Protein AF-A0A645H6E9-F1 (afdb_monomer_lite)

Foldseek 3Di:
DDPVVPDDDDPQADDDPNDGHCLPPDLQSVVVCCPVVVQKDFPDKFFCVGCVVVQLVDDFQWKKFKDAPNGGPDMWGFHDADPVSQTFTDDDPPPRDRHHNCVPVPDNRIMMTGMGGHD

Secondary structure (DSSP, 8-state):
--SSSSS--BTTB-EETTEE-HHHH-HHHHHHHHHHTTSEEEEEEESHHHHHHHHTT--BTBEEEEEETTEEEEEEEEEEE-TTS-EEEE-SSTT-SSEETTTT---TT-EEEEEEE--

Structure (mmCIF, N/CA/C/O backbone):
data_AF-A0A645H6E9-F1
#
_entry.id   AF-A0A645H6E9-F1
#
loop_
_atom_site.group_PDB
_atom_site.id
_atom_site.type_symbol
_atom_site.label_atom_id
_atom_site.label_alt_id
_atom_site.label_comp_id
_atom_site.label_asym_id
_atom_site.label_entity_id
_atom_site.label_seq_id
_atom_site.pdbx_PDB_ins_code
_atom_site.Cartn_x
_atom_site.Cartn_y
_atom_site.Cartn_z
_atom_site.occupancy
_atom_site.B_iso_or_equiv
_atom_site.auth_seq_id
_atom_site.auth_comp_id
_atom_site.auth_asym_id
_atom_site.auth_atom_id
_atom_site.pdbx_PDB_model_num
ATOM 1 N N . MET A 1 1 ? 14.214 -17.021 -9.168 1.00 41.72 1 MET A N 1
ATOM 2 C CA . MET A 1 1 ? 14.520 -16.703 -7.758 1.00 41.72 1 MET A CA 1
ATOM 3 C C . MET A 1 1 ? 13.427 -15.766 -7.251 1.00 41.72 1 MET A C 1
ATOM 5 O O . MET A 1 1 ? 13.227 -14.715 -7.849 1.00 41.72 1 MET A O 1
ATOM 9 N N . PHE A 1 2 ? 12.628 -16.208 -6.278 1.00 48.56 2 PHE A N 1
ATOM 10 C CA . PHE A 1 2 ? 11.535 -15.428 -5.688 1.00 48.56 2 PHE A CA 1
ATOM 11 C C . PHE A 1 2 ? 12.079 -14.737 -4.439 1.00 48.56 2 PHE A C 1
ATOM 13 O O . PHE A 1 2 ? 12.619 -15.426 -3.584 1.00 48.56 2 PHE A O 1
ATOM 20 N N . GLU A 1 3 ? 11.927 -13.422 -4.301 1.00 53.28 3 GLU A N 1
ATOM 21 C CA . GLU A 1 3 ? 12.334 -12.729 -3.063 1.00 53.28 3 GLU A CA 1
ATOM 22 C C . GLU A 1 3 ? 11.219 -12.697 -2.004 1.00 53.28 3 GLU A C 1
ATOM 24 O O . GLU A 1 3 ? 11.460 -12.306 -0.871 1.00 53.28 3 GLU A O 1
ATOM 29 N N . SER A 1 4 ? 10.016 -13.194 -2.327 1.00 55.19 4 SER A N 1
ATOM 30 C CA . SER A 1 4 ? 8.905 -13.349 -1.371 1.00 55.19 4 SER A CA 1
ATOM 31 C C . SER A 1 4 ? 8.182 -14.701 -1.445 1.00 55.19 4 SER A C 1
ATOM 33 O O . SER A 1 4 ? 7.119 -14.869 -0.854 1.00 55.19 4 SER A O 1
ATOM 35 N N . GLY A 1 5 ? 8.690 -15.662 -2.225 1.00 58.41 5 GLY A N 1
ATOM 36 C CA . GLY A 1 5 ? 8.040 -16.960 -2.470 1.00 58.41 5 GLY A CA 1
ATOM 37 C C . GLY A 1 5 ? 6.726 -16.912 -3.271 1.00 58.41 5 GLY A C 1
ATOM 38 O O . GLY A 1 5 ? 6.341 -17.930 -3.835 1.00 58.41 5 GLY A O 1
ATOM 39 N N . ARG A 1 6 ? 6.062 -15.750 -3.377 1.00 74.81 6 ARG A N 1
ATOM 40 C CA . ARG A 1 6 ? 4.735 -15.617 -4.007 1.00 74.81 6 ARG A CA 1
ATOM 41 C C . ARG A 1 6 ? 4.731 -14.850 -5.329 1.00 74.81 6 ARG A C 1
ATOM 43 O O . ARG A 1 6 ? 4.009 -15.219 -6.245 1.00 74.81 6 ARG A O 1
ATOM 50 N N . PHE A 1 7 ? 5.605 -13.854 -5.495 1.00 82.06 7 PHE A N 1
ATOM 51 C CA . PHE A 1 7 ? 5.732 -13.133 -6.766 1.00 82.06 7 PHE A CA 1
ATOM 52 C C . PHE A 1 7 ? 7.027 -13.454 -7.505 1.00 82.06 7 PHE A C 1
ATOM 54 O O . PHE A 1 7 ? 8.129 -13.274 -6.982 1.00 82.06 7 PHE A O 1
ATOM 61 N N . LYS A 1 8 ? 6.899 -13.877 -8.769 1.00 85.69 8 LYS A N 1
ATOM 62 C CA . LYS A 1 8 ? 8.041 -13.972 -9.687 1.00 85.69 8 LYS A CA 1
ATOM 63 C C . LYS A 1 8 ? 8.550 -12.566 -10.011 1.00 85.69 8 LYS A C 1
ATOM 65 O O . LYS A 1 8 ? 7.755 -11.684 -10.354 1.00 85.69 8 LYS A O 1
ATOM 70 N N . LYS A 1 9 ? 9.868 -12.371 -9.932 1.00 89.62 9 LYS A N 1
ATOM 71 C CA . LYS A 1 9 ? 10.539 -11.208 -10.528 1.00 89.62 9 LYS A CA 1
ATOM 72 C C . LYS A 1 9 ? 10.246 -11.146 -12.029 1.00 89.62 9 LYS A C 1
ATOM 74 O O . LYS A 1 9 ? 10.037 -12.181 -12.661 1.00 89.62 9 LYS A O 1
ATOM 79 N N . ASN A 1 10 ? 10.218 -9.938 -12.570 1.00 92.06 10 ASN A N 1
ATOM 80 C CA . ASN A 1 10 ? 10.140 -9.663 -14.004 1.00 92.06 10 ASN A CA 1
ATOM 81 C C . ASN A 1 10 ? 10.840 -8.334 -14.297 1.00 92.06 10 ASN A C 1
ATOM 83 O O . ASN A 1 10 ? 11.198 -7.631 -13.362 1.00 92.06 10 ASN A O 1
ATOM 87 N N . ASP A 1 11 ? 10.974 -7.949 -15.561 1.00 93.50 11 ASP A N 1
ATOM 88 C CA . ASP A 1 11 ? 11.751 -6.760 -15.952 1.00 93.50 11 ASP A CA 1
ATOM 89 C C . ASP A 1 11 ? 11.267 -5.444 -15.315 1.00 93.50 11 ASP A C 1
ATOM 91 O O . ASP A 1 11 ? 12.016 -4.475 -15.238 1.00 93.50 11 ASP A O 1
ATOM 95 N N . THR A 1 12 ? 10.019 -5.389 -14.830 1.00 94.38 12 THR A N 1
ATOM 96 C CA . THR A 1 12 ? 9.466 -4.209 -14.142 1.00 94.38 12 THR A CA 1
ATOM 97 C C . THR A 1 12 ? 9.674 -4.241 -12.628 1.00 94.38 12 THR A C 1
ATOM 99 O O . THR A 1 12 ? 9.864 -3.187 -12.030 1.00 94.38 12 THR A O 1
ATOM 102 N N . TRP A 1 13 ? 9.625 -5.425 -12.010 1.00 92.56 13 TRP A N 1
ATOM 103 C CA . TRP A 1 13 ? 9.847 -5.666 -10.582 1.00 92.56 13 TRP A CA 1
ATOM 104 C C . TRP A 1 13 ? 11.048 -6.586 -10.419 1.00 92.56 13 TRP A C 1
ATOM 106 O O . TRP A 1 13 ? 10.932 -7.817 -10.344 1.00 92.56 13 TRP A O 1
ATOM 116 N N . ASN A 1 14 ? 12.213 -5.952 -10.408 1.00 92.88 14 ASN A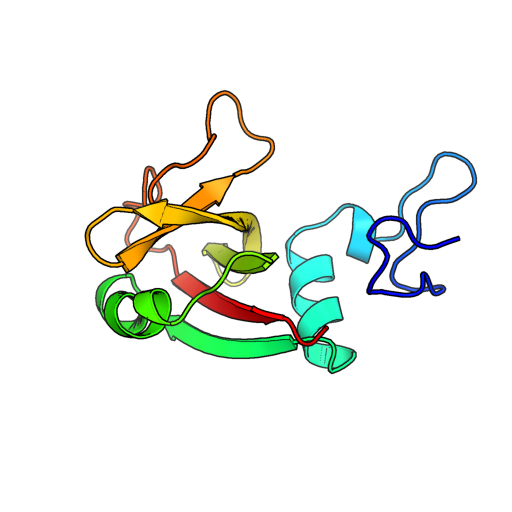 N 1
ATOM 117 C CA . ASN A 1 14 ? 13.488 -6.628 -10.289 1.00 92.88 14 ASN A CA 1
ATOM 118 C C . ASN A 1 14 ? 14.492 -5.805 -9.482 1.00 92.88 14 ASN A C 1
ATOM 120 O O . ASN A 1 14 ? 14.480 -4.568 -9.516 1.00 92.88 14 ASN A O 1
ATOM 124 N N . TYR A 1 15 ? 15.391 -6.541 -8.844 1.00 91.69 15 TYR A N 1
ATOM 125 C CA . TYR A 1 15 ? 16.675 -6.079 -8.351 1.00 91.69 15 TYR A CA 1
ATOM 126 C C . TYR A 1 15 ? 17.737 -7.028 -8.909 1.00 91.69 15 TYR A C 1
ATOM 128 O O . TYR A 1 15 ? 17.676 -8.238 -8.650 1.00 91.69 15 TYR A O 1
ATOM 136 N N . SER A 1 16 ? 18.660 -6.484 -9.699 1.00 92.31 16 SER A N 1
ATOM 137 C CA . SER A 1 16 ? 19.808 -7.185 -10.282 1.00 92.31 16 SER A CA 1
ATOM 138 C C . SER A 1 16 ? 20.979 -6.218 -10.424 1.00 92.31 16 SER A C 1
ATOM 140 O O . SER A 1 16 ? 20.775 -5.009 -10.464 1.00 92.31 16 SER A O 1
ATOM 142 N N . ASP A 1 17 ? 22.206 -6.738 -10.463 1.00 91.50 17 ASP A N 1
ATOM 143 C CA . ASP A 1 17 ? 23.409 -5.940 -10.755 1.00 91.50 17 ASP A CA 1
ATOM 144 C C . ASP A 1 17 ? 23.567 -4.702 -9.853 1.00 91.50 17 ASP A C 1
ATOM 146 O O . ASP A 1 17 ? 23.969 -3.627 -10.290 1.00 91.50 17 ASP A O 1
ATOM 150 N N . ASN A 1 18 ? 23.218 -4.854 -8.570 1.00 91.12 18 ASN A N 1
ATOM 151 C CA . ASN A 1 18 ? 23.197 -3.783 -7.566 1.00 91.12 18 ASN A CA 1
ATOM 152 C C . ASN A 1 18 ? 22.273 -2.594 -7.896 1.00 91.12 18 ASN A C 1
ATOM 154 O O . ASN A 1 18 ? 22.445 -1.501 -7.355 1.00 91.12 18 ASN A O 1
ATOM 158 N N . ALA A 1 19 ? 21.267 -2.802 -8.746 1.00 93.69 19 ALA A N 1
ATOM 159 C CA . ALA A 1 19 ? 20.291 -1.798 -9.134 1.00 93.69 19 ALA A CA 1
ATOM 160 C C . ALA A 1 19 ? 18.855 -2.335 -9.033 1.00 93.69 19 ALA A C 1
ATOM 162 O O . ALA A 1 19 ? 18.505 -3.409 -9.525 1.00 93.69 19 ALA A O 1
ATOM 163 N N . GLY A 1 20 ? 17.988 -1.545 -8.402 1.00 94.12 20 GLY A N 1
ATOM 164 C CA . GLY A 1 20 ? 16.551 -1.787 -8.397 1.00 94.12 20 GLY A CA 1
ATOM 165 C C . GLY A 1 20 ? 15.870 -1.062 -9.552 1.00 94.12 20 GLY A C 1
ATOM 166 O O . GLY A 1 20 ? 16.113 0.119 -9.797 1.00 94.12 20 GLY A O 1
ATOM 167 N N . THR A 1 21 ? 14.964 -1.754 -10.235 1.00 96.38 21 THR A N 1
ATOM 168 C CA . THR A 1 21 ? 14.032 -1.138 -11.195 1.00 96.38 21 THR A CA 1
ATOM 169 C C . THR A 1 21 ? 13.199 -0.031 -10.540 1.00 96.38 21 THR A C 1
ATOM 171 O O . THR A 1 21 ? 13.038 0.024 -9.321 1.00 96.38 21 THR A O 1
ATOM 174 N N . LYS A 1 22 ? 12.590 0.856 -11.336 1.00 96.56 22 LYS A N 1
ATOM 175 C CA . LYS A 1 22 ? 11.789 1.966 -10.790 1.00 96.56 22 LYS A CA 1
ATOM 176 C C . LYS A 1 22 ? 10.666 1.482 -9.864 1.00 96.56 22 LYS A C 1
ATOM 178 O O . LYS A 1 22 ? 10.453 2.092 -8.821 1.00 96.56 22 LYS A O 1
ATOM 183 N N . ALA A 1 23 ? 9.970 0.397 -10.216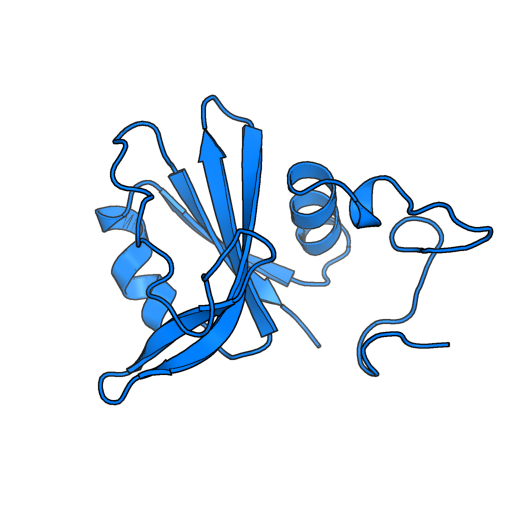 1.00 95.62 23 ALA A N 1
ATOM 184 C CA . ALA A 1 23 ? 8.925 -0.160 -9.357 1.00 95.62 23 ALA A CA 1
ATOM 185 C C . ALA A 1 23 ? 9.481 -0.776 -8.064 1.00 95.62 23 ALA A C 1
ATOM 187 O O . ALA A 1 23 ? 8.744 -0.850 -7.090 1.00 95.62 23 ALA A O 1
ATOM 188 N N . TRP A 1 24 ? 10.759 -1.172 -8.044 1.00 93.25 24 TRP A N 1
ATOM 189 C CA . TRP A 1 24 ? 11.446 -1.709 -6.869 1.00 93.25 24 TRP A CA 1
ATOM 190 C C . TRP A 1 24 ? 11.742 -0.640 -5.813 1.00 93.25 24 TRP A C 1
ATOM 192 O O . TRP A 1 24 ? 11.542 -0.864 -4.625 1.00 93.25 24 TRP A O 1
ATOM 202 N N . VAL A 1 25 ? 12.219 0.534 -6.240 1.00 93.75 25 VAL A N 1
ATOM 203 C CA . VAL A 1 25 ? 12.791 1.546 -5.326 1.00 93.75 25 VAL A CA 1
ATOM 204 C C . VAL A 1 25 ? 11.903 2.768 -5.086 1.00 93.75 25 VAL A C 1
ATOM 206 O O . VAL A 1 25 ? 12.231 3.612 -4.256 1.00 93.75 25 VAL A O 1
ATOM 209 N N . ASN A 1 26 ? 10.790 2.921 -5.812 1.00 96.06 26 ASN A N 1
ATOM 210 C CA . ASN A 1 26 ? 9.950 4.119 -5.742 1.00 96.06 26 ASN A CA 1
ATOM 211 C C . ASN A 1 26 ? 8.495 3.796 -5.373 1.00 96.06 26 ASN A C 1
ATOM 213 O O . ASN A 1 26 ? 7.826 3.046 -6.075 1.00 96.06 26 ASN A O 1
ATOM 217 N N . ALA A 1 27 ? 7.972 4.452 -4.332 1.00 96.38 27 ALA A N 1
ATOM 218 C CA . ALA A 1 27 ? 6.632 4.206 -3.786 1.00 96.38 27 ALA A CA 1
ATOM 219 C C . ALA A 1 27 ? 5.488 4.368 -4.811 1.00 96.38 27 ALA A C 1
ATOM 221 O O . ALA A 1 27 ? 4.596 3.525 -4.898 1.00 96.38 27 ALA A O 1
ATOM 222 N N . GLN A 1 28 ? 5.523 5.425 -5.629 1.00 98.00 28 GLN A N 1
ATOM 223 C CA . GLN A 1 28 ? 4.527 5.651 -6.682 1.00 98.00 28 GLN A CA 1
ATOM 224 C C . GLN A 1 28 ? 4.594 4.578 -7.763 1.00 98.00 28 GLN A C 1
ATOM 226 O O . GLN A 1 28 ? 3.559 4.057 -8.182 1.00 98.00 28 GLN A O 1
ATOM 231 N N . ALA A 1 29 ? 5.801 4.264 -8.232 1.00 97.88 29 ALA A N 1
ATOM 232 C CA . ALA A 1 29 ? 5.988 3.252 -9.259 1.00 97.88 29 ALA A CA 1
ATOM 233 C C . ALA A 1 29 ? 5.608 1.858 -8.749 1.00 97.88 29 ALA A C 1
ATOM 235 O O . ALA A 1 29 ? 4.969 1.116 -9.486 1.00 97.88 29 ALA A O 1
ATOM 236 N N . PHE A 1 30 ? 5.912 1.542 -7.489 1.00 96.81 30 PHE A N 1
ATOM 237 C CA . PHE A 1 30 ? 5.487 0.313 -6.827 1.00 96.81 30 PHE A CA 1
ATOM 238 C C . PHE A 1 30 ? 3.960 0.184 -6.796 1.00 96.81 30 PHE A C 1
ATOM 240 O O . PHE A 1 30 ? 3.413 -0.788 -7.315 1.00 96.81 30 PHE A O 1
ATOM 247 N N . LYS A 1 31 ? 3.254 1.198 -6.273 1.00 97.75 31 LYS A N 1
ATOM 248 C CA . LYS A 1 31 ? 1.783 1.216 -6.243 1.00 97.75 31 LYS A CA 1
ATOM 249 C C . LYS A 1 31 ? 1.191 1.028 -7.639 1.00 97.75 31 LYS A C 1
ATOM 251 O O . LYS A 1 31 ? 0.258 0.249 -7.816 1.00 97.75 31 LYS A O 1
ATOM 256 N N . ASN A 1 32 ? 1.723 1.739 -8.633 1.00 98.00 32 ASN A N 1
ATOM 257 C CA . ASN A 1 32 ? 1.250 1.630 -10.013 1.00 98.00 32 ASN A CA 1
ATOM 258 C C . ASN A 1 32 ? 1.510 0.234 -10.585 1.00 98.00 32 ASN A C 1
ATOM 260 O O . ASN A 1 32 ? 0.628 -0.331 -11.220 1.00 98.00 32 ASN A O 1
ATOM 264 N N . TYR A 1 33 ? 2.689 -0.332 -10.329 1.00 97.19 33 TYR A N 1
ATOM 265 C CA . TYR A 1 33 ? 3.036 -1.680 -10.753 1.00 97.19 33 TYR A CA 1
ATOM 266 C C . TYR A 1 33 ? 2.076 -2.721 -10.180 1.00 97.19 33 TYR A C 1
ATOM 268 O O . TYR A 1 33 ? 1.551 -3.527 -10.942 1.00 97.19 33 TYR A O 1
ATOM 276 N N . ILE A 1 34 ? 1.803 -2.685 -8.872 1.00 96.62 34 ILE A N 1
ATOM 277 C CA . ILE A 1 34 ? 0.884 -3.635 -8.232 1.00 96.62 34 ILE A CA 1
ATOM 278 C C . ILE A 1 34 ? -0.492 -3.608 -8.907 1.00 96.62 34 ILE A C 1
ATOM 280 O O . ILE A 1 34 ? -0.997 -4.662 -9.286 1.00 96.62 34 ILE A O 1
ATOM 284 N N . LEU A 1 35 ? -1.063 -2.418 -9.116 1.00 97.69 35 LEU A N 1
ATOM 285 C CA . LEU A 1 35 ? -2.395 -2.291 -9.711 1.00 97.69 35 LEU A CA 1
ATOM 286 C C . LEU A 1 35 ? -2.417 -2.671 -11.195 1.00 97.69 35 LEU A C 1
ATOM 288 O O . LEU A 1 35 ? -3.264 -3.446 -11.625 1.00 97.69 35 LEU A O 1
ATOM 292 N N . TYR A 1 36 ? -1.483 -2.148 -11.991 1.00 97.12 36 TYR A N 1
ATOM 293 C CA . TYR A 1 36 ? -1.507 -2.341 -13.444 1.00 97.12 36 TYR A CA 1
ATOM 294 C C . TYR A 1 36 ? -1.030 -3.724 -13.886 1.00 97.12 36 TYR A C 1
ATOM 296 O O . TYR A 1 36 ? -1.376 -4.159 -14.979 1.00 97.12 36 TYR A O 1
ATOM 304 N N . SER A 1 37 ? -0.276 -4.439 -13.049 1.00 94.94 37 SER A N 1
ATOM 305 C CA . SER A 1 37 ? 0.087 -5.837 -13.316 1.00 94.94 37 SER A CA 1
ATOM 306 C C . SER A 1 37 ? -0.991 -6.844 -12.897 1.00 94.94 37 SER A C 1
ATOM 308 O O . SER A 1 37 ? -0.797 -8.041 -13.099 1.00 94.94 37 SER A O 1
ATOM 310 N N . GLY A 1 38 ? -2.096 -6.397 -12.284 1.00 94.62 38 GLY A N 1
ATOM 311 C CA . GLY A 1 38 ? -3.135 -7.276 -11.732 1.00 94.62 38 GLY A CA 1
ATOM 312 C C . GLY A 1 38 ? -2.734 -7.996 -10.436 1.00 94.62 38 GLY A C 1
ATOM 313 O O . GLY A 1 38 ? -3.493 -8.822 -9.929 1.00 94.62 38 GLY A O 1
ATOM 314 N N . ARG A 1 39 ? -1.562 -7.671 -9.872 1.00 95.00 39 ARG A N 1
ATOM 315 C CA . ARG A 1 39 ? -1.045 -8.228 -8.608 1.00 95.00 39 ARG A CA 1
ATOM 316 C C . ARG A 1 39 ? -1.717 -7.649 -7.366 1.00 95.00 39 ARG A C 1
ATOM 318 O O . ARG A 1 39 ? -1.397 -8.058 -6.255 1.00 95.00 39 ARG A O 1
ATOM 325 N N . GLY A 1 40 ? -2.622 -6.697 -7.531 1.00 96.12 40 GLY A N 1
ATOM 326 C CA . GLY A 1 40 ? -3.444 -6.181 -6.453 1.00 96.12 40 GLY A CA 1
ATOM 327 C C . GLY A 1 40 ? -4.555 -5.276 -6.957 1.00 96.12 40 GLY A C 1
ATOM 328 O O . GLY A 1 40 ? -4.586 -4.892 -8.126 1.00 96.12 40 GLY A O 1
ATOM 329 N N . SER A 1 41 ? -5.444 -4.916 -6.040 1.00 97.81 41 SER A N 1
ATOM 330 C CA . SER A 1 41 ? -6.611 -4.074 -6.287 1.00 97.81 41 SER A CA 1
ATOM 331 C C . SER A 1 41 ? -6.642 -2.890 -5.334 1.00 97.81 41 SER A C 1
ATOM 333 O O . SER A 1 41 ? -6.323 -3.014 -4.151 1.00 97.81 41 SER A O 1
ATOM 335 N N . LEU A 1 42 ? -7.079 -1.737 -5.841 1.00 98.12 42 LEU A N 1
ATOM 336 C CA . LEU A 1 42 ? -7.419 -0.589 -5.008 1.00 98.12 42 LEU A CA 1
ATOM 337 C C . LEU A 1 42 ? -8.812 -0.823 -4.416 1.00 98.12 42 LEU A C 1
ATOM 339 O O . LEU A 1 42 ? -9.793 -0.841 -5.153 1.00 98.12 42 LEU A O 1
ATOM 343 N N . ILE A 1 43 ? -8.893 -0.987 -3.099 1.00 97.94 43 ILE A N 1
ATOM 344 C CA . ILE A 1 43 ? -10.154 -1.207 -2.380 1.00 97.94 43 ILE A CA 1
ATOM 345 C C . ILE A 1 43 ? -10.875 0.118 -2.142 1.00 97.94 43 ILE A C 1
ATOM 347 O O . ILE A 1 43 ? -12.080 0.231 -2.350 1.00 97.94 43 ILE A O 1
ATOM 351 N N . SER A 1 44 ? -10.134 1.133 -1.704 1.00 97.81 44 SER A N 1
ATOM 352 C CA . SER A 1 44 ? -10.663 2.473 -1.470 1.00 97.81 44 SER A CA 1
ATOM 353 C C . SER A 1 44 ? -9.546 3.513 -1.525 1.00 97.81 44 SER A C 1
ATOM 355 O O . SER A 1 44 ? -8.360 3.206 -1.358 1.00 97.81 44 SER A O 1
ATOM 357 N N . LYS A 1 45 ? -9.936 4.763 -1.778 1.00 97.75 45 LYS A N 1
ATOM 358 C CA . LYS A 1 45 ? -9.050 5.923 -1.752 1.00 97.75 45 LYS A CA 1
ATOM 359 C C . LYS A 1 45 ? -9.784 7.109 -1.144 1.00 97.75 45 LYS A C 1
ATOM 361 O O . LYS A 1 45 ? -10.906 7.393 -1.552 1.00 97.75 45 LYS A O 1
ATOM 366 N N . GLY A 1 46 ? -9.125 7.851 -0.262 1.00 97.50 46 GLY A N 1
ATOM 367 C CA . GLY A 1 46 ? -9.689 9.087 0.273 1.00 97.50 46 GLY A CA 1
ATOM 368 C C . GLY A 1 46 ? -8.958 9.601 1.502 1.00 97.50 46 GLY A C 1
ATOM 369 O O . GLY A 1 46 ? -7.815 9.234 1.766 1.00 97.50 46 GLY A O 1
ATOM 370 N N . SER A 1 47 ? -9.613 10.489 2.238 1.00 96.81 47 SER A N 1
ATOM 371 C CA . SER A 1 47 ? -9.207 10.872 3.588 1.00 96.81 47 SER A CA 1
ATOM 372 C C . SER A 1 47 ? -9.337 9.689 4.559 1.00 96.81 47 SER A C 1
ATOM 374 O O . SER A 1 47 ? -9.906 8.650 4.222 1.00 96.81 47 SER A O 1
ATOM 376 N N . TYR A 1 48 ? -8.847 9.848 5.792 1.00 95.62 48 TYR A N 1
ATOM 377 C CA . TYR A 1 48 ? -8.993 8.829 6.837 1.00 95.62 48 TYR A CA 1
ATOM 378 C C . TYR A 1 48 ? -10.451 8.366 7.001 1.00 95.62 48 TYR A C 1
ATOM 380 O O . TYR A 1 48 ? -10.724 7.168 7.021 1.00 95.62 48 TYR A O 1
ATOM 388 N N . GLN A 1 49 ? -11.397 9.309 7.052 1.00 95.19 49 GLN A N 1
ATOM 389 C CA . GLN A 1 49 ? -12.819 9.019 7.264 1.00 95.19 49 GLN A CA 1
ATOM 390 C C . GLN A 1 49 ? -13.441 8.218 6.114 1.00 95.19 49 GLN A C 1
ATOM 392 O O . GLN A 1 49 ? -14.343 7.416 6.349 1.00 95.19 49 GLN A O 1
ATOM 397 N N . ASP A 1 50 ? -12.923 8.390 4.897 1.00 96.81 50 ASP A N 1
ATOM 398 C CA . ASP A 1 50 ? -13.403 7.670 3.717 1.00 96.81 50 ASP A CA 1
ATOM 399 C C . ASP A 1 50 ? -12.949 6.207 3.737 1.00 96.81 50 ASP A C 1
ATOM 401 O O . ASP A 1 50 ? -13.671 5.314 3.293 1.00 96.81 50 ASP A O 1
ATOM 405 N N . VAL A 1 51 ? -11.742 5.949 4.256 1.00 97.38 51 VAL A N 1
ATOM 406 C CA . VAL A 1 51 ? -11.088 4.646 4.096 1.00 97.38 51 VAL A CA 1
ATOM 407 C C . VAL A 1 51 ? -11.057 3.793 5.360 1.00 97.38 51 VAL A C 1
ATOM 409 O O . VAL A 1 51 ? -10.924 2.575 5.235 1.00 97.38 51 VAL A O 1
ATOM 412 N N . TYR A 1 52 ? -11.185 4.366 6.564 1.00 95.69 52 TYR A N 1
ATOM 413 C CA . TYR A 1 52 ? -10.868 3.641 7.804 1.00 95.69 52 TYR A CA 1
ATOM 414 C C . TYR A 1 52 ? -11.669 2.346 7.959 1.00 95.69 52 TYR A C 1
ATOM 416 O O . TYR A 1 52 ? -11.101 1.329 8.334 1.00 95.69 52 TYR A O 1
ATOM 424 N N . LYS A 1 53 ? -12.959 2.340 7.589 1.00 96.81 53 LYS A N 1
ATOM 425 C CA . LYS A 1 53 ? -13.797 1.128 7.630 1.00 96.81 53 LYS A CA 1
ATOM 426 C C . LYS A 1 53 ? -13.276 0.044 6.693 1.00 96.81 53 LYS A C 1
ATOM 428 O O . LYS A 1 53 ? -13.230 -1.119 7.067 1.00 96.81 53 LYS A O 1
ATOM 433 N N . SER A 1 54 ? -12.870 0.424 5.482 1.00 96.69 54 SER A N 1
ATOM 434 C CA . SER A 1 54 ? -12.323 -0.523 4.507 1.00 96.69 54 SER A CA 1
ATOM 435 C C . SER A 1 54 ? -10.940 -1.041 4.904 1.00 96.69 54 SER A C 1
ATOM 437 O O . SER A 1 54 ? -10.607 -2.173 4.565 1.00 96.69 54 SER A O 1
ATOM 439 N N . ALA A 1 55 ? -10.166 -0.256 5.663 1.00 96.06 55 ALA A N 1
ATOM 440 C CA . ALA A 1 55 ? -8.853 -0.660 6.150 1.00 96.06 55 ALA A CA 1
ATOM 441 C C . ALA A 1 55 ? -8.931 -1.880 7.085 1.00 96.06 55 ALA A C 1
ATOM 443 O O . ALA A 1 55 ? -8.035 -2.710 7.042 1.00 96.06 55 ALA A O 1
ATOM 444 N N . TYR A 1 56 ? -10.022 -2.072 7.840 1.00 96.62 56 TYR A N 1
ATOM 445 C CA . TYR A 1 56 ? -10.227 -3.280 8.664 1.00 96.62 56 TYR A CA 1
ATOM 446 C C . TYR A 1 56 ? -10.251 -4.592 7.860 1.00 96.62 56 TYR A C 1
ATOM 448 O O . TYR A 1 56 ? -10.101 -5.663 8.438 1.00 96.62 56 TYR A O 1
ATOM 456 N N . ASN A 1 57 ? -10.426 -4.533 6.535 1.00 94.94 57 ASN A N 1
ATOM 457 C CA . ASN A 1 57 ? -10.365 -5.717 5.676 1.00 94.94 57 ASN A CA 1
ATOM 458 C C . ASN A 1 57 ? -8.940 -6.066 5.221 1.00 94.94 57 ASN A C 1
ATOM 460 O O . ASN A 1 57 ? -8.757 -7.101 4.573 1.00 94.94 57 ASN A O 1
ATOM 464 N N . LEU A 1 58 ? -7.954 -5.208 5.509 1.00 96.56 58 LEU A N 1
ATOM 465 C CA . LEU A 1 58 ? -6.561 -5.451 5.157 1.00 96.56 58 LEU A CA 1
ATOM 466 C C . LEU A 1 58 ? -6.013 -6.650 5.927 1.00 96.56 58 LEU A C 1
ATOM 468 O O . LEU A 1 58 ? -6.279 -6.835 7.114 1.00 96.56 58 LEU A O 1
ATOM 472 N N . LYS A 1 59 ? -5.197 -7.443 5.242 1.00 95.50 59 LYS A N 1
ATOM 473 C CA . LYS A 1 59 ? -4.531 -8.627 5.785 1.00 95.50 59 LYS A CA 1
ATOM 474 C C . LYS A 1 59 ? -3.017 -8.459 5.698 1.00 95.50 59 LYS A C 1
ATOM 476 O O . LYS A 1 59 ? -2.539 -7.674 4.880 1.00 95.50 59 LYS A O 1
ATOM 481 N N . PRO A 1 60 ? -2.236 -9.211 6.492 1.00 95.44 60 PRO A N 1
ATOM 482 C CA . PRO A 1 60 ? -0.790 -9.236 6.329 1.00 95.44 60 PRO A CA 1
ATOM 483 C C . PRO A 1 60 ? -0.381 -9.500 4.872 1.00 95.44 60 PRO A C 1
ATOM 485 O O . PRO A 1 60 ? -0.829 -10.475 4.266 1.00 95.44 60 PRO A O 1
ATOM 488 N N . GLY A 1 61 ? 0.454 -8.616 4.324 1.00 93.94 61 GLY A N 1
ATOM 489 C CA . GLY A 1 61 ? 0.851 -8.598 2.912 1.00 93.94 61 GLY A CA 1
ATOM 490 C C . GLY A 1 61 ? 0.168 -7.517 2.063 1.00 93.94 61 GLY A C 1
ATOM 491 O O . GLY A 1 61 ? 0.764 -7.029 1.101 1.00 93.94 61 GLY A O 1
ATOM 492 N N . ASP A 1 62 ? -1.026 -7.071 2.454 1.00 96.81 62 ASP A N 1
ATOM 493 C CA . ASP A 1 62 ? -1.641 -5.873 1.885 1.00 96.81 62 ASP A CA 1
ATOM 494 C C . ASP A 1 62 ? -0.860 -4.617 2.306 1.00 96.81 62 ASP A C 1
ATOM 496 O O . ASP A 1 62 ? -0.018 -4.655 3.209 1.00 96.81 62 ASP A O 1
ATOM 500 N N . PHE A 1 63 ? -1.115 -3.472 1.673 1.00 97.19 63 PHE A N 1
ATOM 501 C CA . PHE A 1 63 ? -0.411 -2.240 2.033 1.00 97.19 63 PHE A CA 1
ATOM 502 C C . PHE A 1 63 ? -1.271 -0.988 1.901 1.00 97.19 63 PHE A C 1
ATOM 504 O O . PHE A 1 63 ? -2.271 -0.940 1.182 1.00 97.19 63 PHE A O 1
ATOM 511 N N . VAL A 1 64 ? -0.832 0.056 2.600 1.00 97.88 64 VAL A N 1
ATOM 512 C CA . VAL A 1 64 ? -1.387 1.405 2.503 1.00 97.88 64 VAL A CA 1
ATOM 513 C C . VAL A 1 64 ? -0.394 2.279 1.749 1.00 97.88 64 VAL A C 1
ATOM 515 O O . VAL A 1 64 ? 0.796 2.292 2.071 1.00 97.88 64 VAL A O 1
ATOM 518 N N . ALA A 1 65 ? -0.871 3.010 0.740 1.00 97.88 65 ALA A N 1
ATOM 519 C CA . ALA A 1 65 ? -0.085 4.043 0.069 1.00 97.88 65 ALA A CA 1
ATOM 520 C C . ALA A 1 65 ? -0.559 5.441 0.476 1.00 97.88 65 ALA A C 1
ATOM 522 O O . ALA A 1 65 ? -1.761 5.695 0.577 1.00 97.88 65 ALA A O 1
ATOM 523 N N . TYR A 1 66 ? 0.395 6.346 0.677 1.00 97.12 66 TYR A N 1
ATOM 524 C CA . TYR A 1 66 ? 0.152 7.701 1.163 1.00 97.12 66 TYR A CA 1
ATOM 525 C C . TYR A 1 66 ? 0.399 8.697 0.038 1.00 97.12 66 TYR A C 1
ATOM 527 O O . TYR A 1 66 ? 1.520 8.830 -0.458 1.00 97.12 66 TYR A O 1
ATOM 535 N N . GLU A 1 67 ? -0.657 9.375 -0.391 1.00 97.81 67 GLU A N 1
ATOM 536 C CA . GLU A 1 67 ? -0.626 10.401 -1.424 1.00 97.81 67 GLU A CA 1
ATOM 537 C C . GLU A 1 67 ? -0.562 11.790 -0.793 1.00 97.81 67 GLU A C 1
ATOM 539 O O . GLU A 1 67 ? -1.372 12.109 0.075 1.00 97.81 67 GLU A O 1
ATOM 544 N N . LYS A 1 68 ? 0.345 12.633 -1.290 1.00 96.75 68 LYS A N 1
ATOM 545 C CA . LYS A 1 68 ? 0.369 14.074 -1.026 1.00 96.75 68 LYS A CA 1
ATOM 546 C C . LYS A 1 68 ? 0.543 14.816 -2.347 1.00 96.75 68 LYS A C 1
ATOM 548 O O . LYS A 1 68 ? 1.432 14.476 -3.127 1.00 96.75 68 LYS A O 1
ATOM 553 N N . GLY A 1 69 ? -0.319 15.796 -2.621 1.00 95.31 69 GLY A N 1
ATOM 554 C CA . GLY A 1 69 ? -0.252 16.590 -3.856 1.00 95.31 69 GLY A CA 1
ATOM 555 C C . GLY A 1 69 ? -0.343 15.753 -5.142 1.00 95.31 69 GLY A C 1
ATOM 556 O O . GLY A 1 69 ? 0.386 16.010 -6.094 1.00 95.31 69 GLY A O 1
ATOM 557 N N . GLY A 1 70 ? -1.173 14.703 -5.157 1.00 96.12 70 GLY A N 1
ATOM 558 C CA . GLY A 1 70 ? -1.360 13.838 -6.331 1.00 96.12 70 GLY A CA 1
ATOM 559 C C . GLY A 1 70 ? -0.277 12.774 -6.546 1.00 96.12 70 GLY A C 1
ATOM 560 O O . GLY A 1 70 ? -0.365 12.000 -7.499 1.00 96.12 70 GLY A O 1
ATOM 561 N N . ARG A 1 71 ? 0.731 12.696 -5.668 1.00 97.19 71 ARG A N 1
ATOM 562 C CA . ARG A 1 71 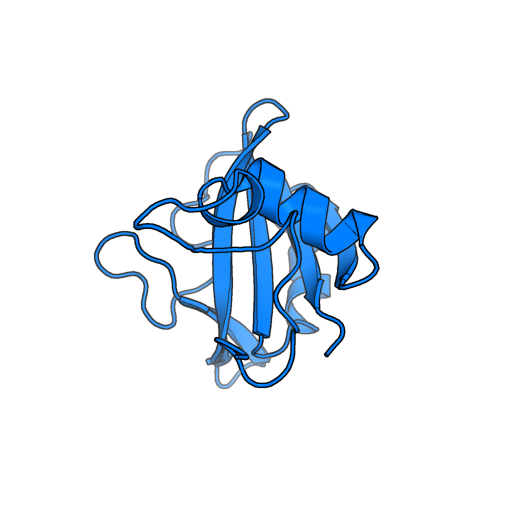? 1.826 11.725 -5.761 1.00 97.19 71 ARG A CA 1
ATOM 563 C C . ARG A 1 71 ? 1.893 10.846 -4.518 1.00 97.19 71 ARG A C 1
ATOM 565 O O . ARG A 1 71 ? 1.854 11.345 -3.398 1.00 97.19 71 ARG A O 1
ATOM 572 N N . ILE A 1 72 ? 2.097 9.545 -4.711 1.00 97.75 72 ILE A N 1
ATOM 573 C CA . ILE A 1 72 ? 2.436 8.619 -3.629 1.00 97.75 72 ILE A CA 1
ATOM 574 C C . ILE A 1 72 ? 3.843 8.937 -3.119 1.00 97.75 72 ILE A C 1
ATOM 576 O O . ILE A 1 72 ? 4.839 8.781 -3.834 1.00 97.75 72 ILE A O 1
ATOM 580 N N . THR A 1 73 ? 3.923 9.400 -1.878 1.00 95.12 73 THR A N 1
ATOM 581 C CA . THR A 1 73 ? 5.177 9.747 -1.202 1.00 95.12 73 THR A CA 1
ATOM 582 C C . THR A 1 73 ? 5.723 8.584 -0.390 1.00 95.12 73 THR A C 1
ATOM 584 O O . THR A 1 73 ? 6.936 8.492 -0.210 1.00 95.12 73 THR A O 1
ATOM 587 N N . HIS A 1 74 ? 4.854 7.677 0.059 1.00 94.94 74 HIS A N 1
ATOM 588 C CA . HIS A 1 74 ? 5.243 6.561 0.907 1.00 94.94 74 HIS A CA 1
ATOM 589 C C . HIS A 1 74 ? 4.295 5.362 0.769 1.00 94.94 74 HIS A C 1
ATOM 591 O O . HIS A 1 74 ? 3.163 5.508 0.304 1.00 94.94 74 HIS A O 1
ATOM 597 N N . VAL A 1 75 ? 4.754 4.187 1.203 1.00 95.75 75 VAL A N 1
ATOM 598 C CA . VAL A 1 75 ? 3.947 2.969 1.360 1.00 95.75 75 VAL A CA 1
ATOM 599 C C . VAL A 1 75 ? 4.344 2.246 2.644 1.00 95.75 75 VAL A C 1
ATOM 601 O O . VAL A 1 75 ? 5.525 2.219 2.992 1.00 95.75 75 VAL A O 1
ATOM 604 N N . SER A 1 76 ? 3.380 1.625 3.319 1.00 95.88 76 SER A N 1
ATOM 605 C CA . SER A 1 76 ? 3.628 0.789 4.497 1.00 95.88 76 SER A CA 1
ATOM 606 C C . SER A 1 76 ? 2.866 -0.525 4.375 1.00 95.88 76 SER A C 1
ATOM 608 O O . SER A 1 76 ? 1.696 -0.536 3.996 1.00 95.88 76 SER A O 1
ATOM 610 N N . THR A 1 77 ? 3.546 -1.634 4.668 1.00 95.81 77 THR A N 1
ATOM 611 C CA . THR A 1 77 ? 2.990 -2.984 4.495 1.00 95.81 77 THR A CA 1
ATOM 612 C C . THR A 1 77 ? 2.317 -3.418 5.780 1.00 95.81 77 THR A C 1
ATOM 614 O O . THR A 1 77 ? 2.891 -3.240 6.852 1.00 95.81 77 THR A O 1
ATOM 617 N N . VAL A 1 78 ? 1.127 -3.999 5.684 1.00 96.94 78 VAL A N 1
ATOM 618 C CA . VAL A 1 78 ? 0.443 -4.606 6.824 1.00 96.94 78 VAL A CA 1
ATOM 619 C C . VAL A 1 78 ? 1.191 -5.871 7.218 1.00 96.94 78 VAL A C 1
ATOM 621 O O . VAL A 1 78 ? 1.409 -6.766 6.402 1.00 96.94 78 VAL A O 1
ATOM 624 N N . THR A 1 79 ? 1.598 -5.937 8.478 1.00 96.25 79 THR A N 1
ATOM 625 C CA . THR A 1 79 ? 2.410 -7.030 9.036 1.00 96.25 79 THR A CA 1
ATOM 626 C C . THR A 1 79 ? 1.775 -7.660 10.269 1.00 96.25 79 THR A C 1
ATOM 628 O O . THR A 1 79 ? 2.190 -8.742 10.674 1.00 96.25 79 THR A O 1
ATOM 631 N N . GLY A 1 80 ? 0.740 -7.039 10.835 1.00 96.81 80 GLY A N 1
ATOM 632 C CA . GLY A 1 80 ? -0.015 -7.584 11.956 1.00 96.81 80 GLY A CA 1
ATOM 633 C C . GLY A 1 80 ? -1.401 -6.967 12.064 1.00 96.81 80 GLY A C 1
ATOM 634 O O . GLY A 1 80 ? -1.713 -5.997 11.379 1.00 96.81 80 GLY A O 1
ATOM 635 N N . ILE A 1 81 ? -2.224 -7.549 12.930 1.00 97.50 81 ILE A N 1
ATOM 636 C CA . ILE A 1 81 ? -3.569 -7.082 13.268 1.00 97.50 81 ILE A CA 1
ATOM 637 C C . ILE A 1 81 ? -3.650 -7.018 14.798 1.00 97.50 81 ILE A C 1
ATOM 639 O O . ILE A 1 81 ? -3.180 -7.941 15.466 1.00 97.50 81 ILE A O 1
ATOM 643 N N . ASP A 1 82 ? -4.199 -5.940 15.356 1.00 95.75 82 ASP A N 1
ATOM 644 C CA . ASP A 1 82 ? -4.378 -5.812 16.806 1.00 95.75 82 ASP A CA 1
ATOM 645 C C . ASP A 1 82 ? -5.568 -6.642 17.335 1.00 95.75 82 ASP A C 1
ATOM 647 O O . ASP A 1 82 ? -6.321 -7.266 16.583 1.00 95.75 82 ASP A O 1
ATOM 651 N N . SER A 1 83 ? -5.776 -6.640 18.655 1.00 95.75 83 SER A N 1
ATOM 652 C CA . SER A 1 83 ? -6.862 -7.397 19.297 1.00 95.75 83 SER A CA 1
ATOM 653 C C . SER A 1 83 ? -8.278 -6.927 18.934 1.00 95.75 83 SER A C 1
ATOM 655 O O . SER A 1 83 ? -9.245 -7.616 19.257 1.00 95.75 83 SER A O 1
ATOM 657 N N . LYS A 1 84 ? -8.423 -5.776 18.267 1.00 94.94 84 LYS A N 1
ATOM 658 C CA . LYS A 1 84 ? -9.693 -5.204 17.798 1.00 94.94 84 LYS A CA 1
ATOM 659 C C . LYS A 1 84 ? -9.874 -5.325 16.282 1.00 94.94 84 LYS A C 1
ATOM 661 O O . LYS A 1 84 ? -10.862 -4.820 15.753 1.00 94.94 84 LYS A O 1
ATOM 666 N N . GLY A 1 85 ? -8.954 -5.990 15.583 1.00 95.00 85 GLY A N 1
ATOM 667 C CA . GLY A 1 85 ? -8.998 -6.131 14.129 1.00 95.00 85 GLY A CA 1
ATOM 668 C C . GLY A 1 85 ? -8.377 -4.958 13.365 1.00 95.00 85 GLY A C 1
ATOM 669 O O . GLY A 1 85 ? -8.522 -4.893 12.147 1.00 95.00 85 GLY A O 1
ATOM 670 N N . TYR A 1 86 ? -7.698 -4.027 14.042 1.00 96.31 86 TYR A N 1
ATOM 671 C CA . TYR A 1 86 ? -7.047 -2.895 13.390 1.00 96.31 86 TYR A CA 1
ATOM 672 C C . TYR A 1 86 ? -5.747 -3.337 12.704 1.00 96.31 86 TYR A C 1
ATOM 674 O O . TYR A 1 86 ? -4.907 -3.972 13.349 1.00 96.31 86 TYR A O 1
ATOM 682 N N . PRO A 1 87 ? -5.528 -2.994 11.423 1.00 96.94 87 PRO A N 1
ATOM 683 C CA . PRO A 1 87 ? -4.296 -3.351 10.739 1.00 96.94 87 PRO A CA 1
ATOM 684 C C . PRO A 1 87 ? -3.110 -2.516 11.229 1.00 96.94 87 PRO A C 1
ATOM 686 O O . PRO A 1 87 ? -3.165 -1.286 11.311 1.00 96.94 87 PRO A O 1
ATOM 689 N N . LEU A 1 88 ? -2.009 -3.208 11.502 1.00 97.19 88 LEU A N 1
ATOM 690 C CA . LEU A 1 88 ? -0.735 -2.643 11.919 1.00 97.19 88 LEU A CA 1
ATOM 691 C C . LEU A 1 88 ? 0.281 -2.788 10.789 1.00 97.19 88 LEU A C 1
ATOM 693 O O . LEU A 1 88 ? 0.392 -3.847 10.162 1.00 97.19 88 LEU A O 1
ATOM 697 N N . VAL A 1 89 ? 1.030 -1.720 10.531 1.00 96.38 89 VAL A N 1
ATOM 698 C CA . VAL A 1 89 ? 1.992 -1.651 9.432 1.00 96.38 89 VAL A CA 1
ATOM 699 C C . VAL A 1 89 ? 3.432 -1.607 9.917 1.00 96.38 89 VAL A C 1
ATOM 701 O O . VAL A 1 89 ? 3.739 -1.096 10.996 1.00 96.38 89 VAL A O 1
ATOM 704 N N . THR A 1 90 ? 4.319 -2.092 9.052 1.00 94.25 90 THR A N 1
ATOM 705 C CA . THR A 1 90 ? 5.767 -1.927 9.162 1.00 94.25 90 THR A CA 1
ATOM 706 C C . THR A 1 90 ? 6.306 -1.213 7.922 1.00 94.25 90 T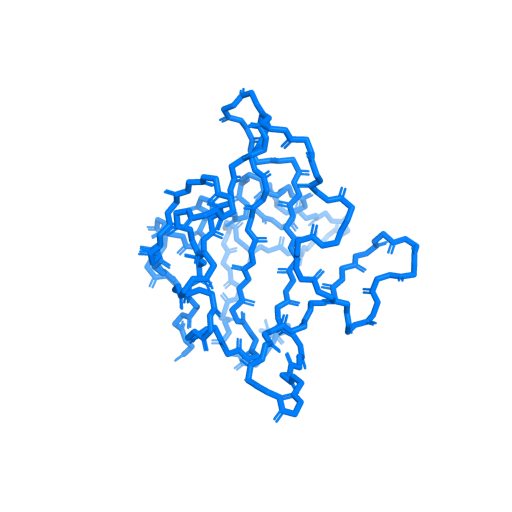HR A C 1
ATOM 708 O O . THR A 1 90 ? 5.896 -1.506 6.792 1.00 94.25 90 THR A O 1
ATOM 711 N N . CYS A 1 91 ? 7.239 -0.278 8.111 1.00 90.00 91 CYS A N 1
ATOM 712 C CA . CYS A 1 91 ? 7.949 0.392 7.017 1.00 90.00 91 CYS A CA 1
ATOM 713 C C . CYS A 1 91 ? 9.372 0.822 7.422 1.00 90.00 91 CYS A C 1
ATOM 715 O O . CYS A 1 91 ? 9.772 0.668 8.569 1.00 90.00 91 CYS A O 1
ATOM 717 N N . HIS A 1 92 ? 10.163 1.296 6.452 1.00 80.06 92 HIS A N 1
ATOM 718 C CA . HIS A 1 92 ? 11.617 1.501 6.588 1.00 80.06 92 HIS A CA 1
ATOM 719 C C . HIS A 1 92 ? 12.029 2.776 7.346 1.00 80.06 92 HIS A C 1
ATOM 721 O O . HIS A 1 92 ? 13.214 3.043 7.514 1.00 80.06 92 HIS A O 1
ATOM 727 N N . ASN A 1 93 ? 11.070 3.597 7.752 1.00 68.75 93 ASN A N 1
ATOM 728 C CA . ASN A 1 93 ? 11.298 4.829 8.493 1.00 68.75 93 ASN A CA 1
ATOM 729 C C . ASN A 1 93 ? 11.532 4.448 9.956 1.00 68.75 93 ASN A C 1
ATOM 731 O O . ASN A 1 93 ? 10.811 3.602 10.488 1.00 68.75 93 ASN A O 1
ATOM 735 N N . THR A 1 94 ? 12.521 5.085 10.581 1.00 52.75 94 THR A N 1
ATOM 736 C CA . THR A 1 94 ? 12.981 4.818 11.946 1.00 52.75 94 THR A CA 1
ATOM 737 C C . THR A 1 94 ? 11.792 4.655 12.904 1.00 52.75 94 THR A C 1
ATOM 739 O O . THR A 1 94 ? 11.001 5.580 13.082 1.00 52.75 94 THR A O 1
ATOM 742 N N . ASP A 1 95 ? 11.653 3.443 13.447 1.00 63.50 95 ASP A N 1
ATOM 743 C CA . ASP A 1 95 ? 10.710 3.031 14.499 1.00 63.50 95 ASP A CA 1
ATOM 744 C C . ASP A 1 95 ? 9.230 2.817 14.131 1.00 63.50 95 ASP A C 1
ATOM 746 O O . ASP A 1 95 ? 8.347 2.926 14.983 1.00 63.50 95 ASP A O 1
ATOM 750 N N . ARG A 1 96 ? 8.918 2.425 12.888 1.00 81.31 96 ARG A N 1
ATOM 751 C CA . ARG A 1 96 ? 7.562 1.955 12.527 1.00 81.31 96 ARG A CA 1
ATOM 752 C C . ARG A 1 96 ? 7.496 0.440 12.364 1.00 81.31 96 ARG A C 1
ATOM 754 O O . ARG A 1 96 ? 7.441 -0.067 11.245 1.00 81.31 96 ARG A O 1
ATOM 761 N N . LEU A 1 97 ? 7.473 -0.269 13.493 1.00 91.25 97 LEU A N 1
ATOM 762 C CA . LEU A 1 97 ? 7.178 -1.702 13.584 1.00 91.25 97 LEU A CA 1
ATOM 763 C C . LEU A 1 97 ? 5.808 -1.900 14.240 1.00 91.25 97 LEU A C 1
ATOM 765 O O . LEU A 1 97 ? 5.630 -1.512 15.390 1.00 91.25 97 LEU A O 1
ATOM 769 N N . LEU A 1 98 ? 4.867 -2.529 13.526 1.00 93.81 98 LEU A N 1
ATOM 770 C CA . LEU A 1 98 ? 3.520 -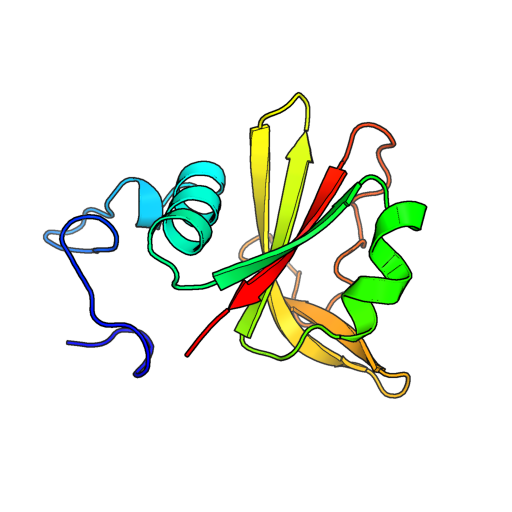2.838 14.030 1.00 93.81 98 LEU A CA 1
ATOM 771 C C . LEU A 1 98 ? 2.782 -1.608 14.593 1.00 93.81 98 LEU A C 1
ATOM 773 O O . LEU A 1 98 ? 2.185 -1.653 15.666 1.00 93.81 98 LEU A O 1
ATOM 777 N N . VAL A 1 99 ? 2.806 -0.505 13.846 1.00 94.62 99 VAL A N 1
ATOM 778 C CA . VAL A 1 99 ? 2.129 0.743 14.229 1.00 94.62 99 VAL A CA 1
ATOM 779 C C . VAL A 1 99 ? 0.809 0.922 13.472 1.00 94.62 99 VAL A C 1
ATOM 781 O O . VAL A 1 99 ? 0.664 0.372 12.379 1.00 94.62 99 VAL A O 1
ATOM 784 N N . PRO A 1 100 ? -0.148 1.716 13.984 1.00 95.06 100 PRO A N 1
ATOM 785 C CA . PRO A 1 100 ? -1.329 2.108 13.218 1.00 95.06 100 PRO A CA 1
ATOM 786 C C . PRO A 1 100 ? -0.943 2.734 11.869 1.00 95.06 100 PRO A C 1
ATOM 788 O O . PRO A 1 100 ? -0.053 3.585 11.804 1.00 95.06 100 PRO A O 1
ATOM 791 N N . TRP A 1 101 ? -1.600 2.324 10.781 1.00 94.62 101 TRP A N 1
ATOM 792 C CA . TRP A 1 101 ? -1.270 2.787 9.423 1.00 94.62 101 TRP A CA 1
ATOM 793 C C . TRP A 1 101 ? -1.447 4.295 9.220 1.00 94.62 101 TRP A C 1
ATOM 795 O O . TRP A 1 101 ? -0.810 4.881 8.350 1.00 94.62 101 TRP A O 1
ATOM 805 N N . ASP A 1 102 ? -2.282 4.936 10.020 1.00 93.06 102 ASP A N 1
ATOM 806 C CA . ASP A 1 102 ? -2.570 6.368 10.020 1.00 93.06 102 ASP A CA 1
ATOM 807 C C . ASP A 1 102 ? -1.652 7.173 10.957 1.00 93.06 102 ASP A C 1
ATOM 809 O O . ASP A 1 102 ? -1.631 8.406 10.901 1.00 93.06 102 ASP A O 1
ATOM 813 N N . LEU A 1 103 ? -0.842 6.506 11.789 1.00 91.75 103 LEU A N 1
ATOM 814 C CA . LEU A 1 103 ? 0.031 7.178 12.748 1.00 91.75 103 LEU A CA 1
ATOM 815 C C . LEU A 1 103 ? 1.029 8.098 12.029 1.00 91.75 103 LEU A C 1
ATOM 817 O O . LEU A 1 103 ? 1.771 7.687 11.132 1.00 91.75 103 LEU A O 1
ATOM 821 N N . GLY A 1 104 ? 1.062 9.368 12.435 1.00 86.69 104 GLY A N 1
ATOM 822 C CA . GLY A 1 104 ? 1.919 10.392 11.832 1.00 86.69 104 GLY A CA 1
ATOM 823 C C . GLY A 1 104 ? 1.486 10.856 10.435 1.00 86.69 104 GLY A C 1
ATOM 824 O O . GLY A 1 104 ? 2.262 11.540 9.776 1.00 86.69 104 GLY A O 1
ATOM 825 N N . TRP A 1 105 ? 0.271 10.514 9.991 1.00 86.56 105 TRP A N 1
ATOM 826 C CA . TRP A 1 105 ? -0.345 10.983 8.744 1.00 86.56 105 TRP A CA 1
ATOM 827 C C . TRP A 1 105 ? -1.585 11.856 9.020 1.00 86.56 105 TRP A C 1
ATOM 829 O O . TRP A 1 105 ? -2.632 11.685 8.404 1.00 86.56 105 TRP A O 1
ATOM 839 N N . SER A 1 106 ? -1.473 12.795 9.967 1.00 80.69 106 SER A N 1
ATOM 840 C CA . SER A 1 106 ? -2.567 13.680 10.414 1.00 80.69 106 SER A CA 1
ATOM 841 C C . SER A 1 106 ? -2.825 14.897 9.512 1.00 80.69 106 SER A C 1
ATOM 843 O O . SER A 1 106 ? -3.773 15.651 9.740 1.00 80.69 106 SER A O 1
ATOM 845 N N . ASP A 1 107 ? -1.993 15.104 8.492 1.00 88.69 107 ASP A N 1
ATOM 846 C CA . ASP A 1 107 ? -2.154 16.176 7.513 1.00 88.69 107 ASP A CA 1
ATOM 847 C C . ASP A 1 107 ? -3.396 15.923 6.632 1.00 88.69 107 ASP A C 1
ATOM 849 O O . ASP A 1 107 ? -3.550 14.866 6.019 1.00 88.69 107 ASP A O 1
ATOM 853 N N . LYS A 1 108 ? -4.292 16.915 6.558 1.00 89.00 108 LYS A N 1
ATOM 854 C CA . LYS A 1 108 ? -5.567 16.844 5.821 1.00 89.00 108 LYS A CA 1
ATOM 855 C C . LYS A 1 108 ? -5.387 16.709 4.307 1.00 89.00 108 LYS A C 1
ATOM 857 O O . LYS A 1 108 ? -6.328 16.288 3.625 1.00 89.00 108 LYS A O 1
ATOM 862 N N . GLU A 1 109 ? -4.217 17.070 3.785 1.00 93.56 109 GLU A N 1
ATOM 863 C CA . GLU A 1 109 ? -3.861 16.890 2.376 1.00 93.56 109 GLU A CA 1
ATOM 864 C C . GLU A 1 109 ? -3.542 15.432 2.030 1.00 93.56 109 GLU A C 1
ATOM 866 O O . GLU A 1 109 ? -3.534 15.071 0.850 1.00 93.56 109 GLU A O 1
ATOM 871 N N . ILE A 1 110 ? -3.300 14.583 3.035 1.00 96.56 110 ILE A N 1
ATOM 872 C CA . ILE A 1 110 ? -2.997 13.176 2.810 1.00 96.56 110 ILE A CA 1
ATOM 873 C C . ILE A 1 110 ? -4.246 12.444 2.332 1.00 96.56 110 ILE A C 1
ATOM 875 O O . ILE A 1 110 ? -5.349 12.572 2.880 1.00 96.56 110 ILE A O 1
ATOM 879 N N . ARG A 1 111 ? -4.055 11.651 1.279 1.00 97.94 111 ARG A N 1
ATOM 880 C CA . ARG A 1 111 ? -5.028 10.662 0.823 1.00 97.94 111 ARG A CA 1
ATOM 881 C C . ARG A 1 111 ? -4.420 9.275 0.934 1.00 97.94 111 ARG A C 1
ATOM 883 O O . ARG A 1 111 ? -3.308 9.030 0.475 1.00 97.94 111 ARG A O 1
ATOM 890 N N . PHE A 1 112 ? -5.166 8.363 1.528 1.00 98.12 112 PHE A N 1
ATOM 891 C CA . PHE A 1 112 ? -4.772 6.978 1.722 1.00 98.12 112 PHE A CA 1
ATOM 892 C C . PHE A 1 112 ? -5.336 6.127 0.597 1.00 98.12 112 PHE A C 1
ATOM 894 O O . PHE A 1 112 ? -6.456 6.357 0.144 1.00 98.12 112 PHE A O 1
ATOM 901 N N . HIS A 1 113 ? -4.557 5.154 0.142 1.00 98.50 113 HIS A N 1
ATOM 902 C CA . HIS A 1 113 ? -4.983 4.139 -0.815 1.00 98.50 113 HIS A CA 1
ATOM 903 C C . HIS A 1 113 ? -4.893 2.795 -0.110 1.00 98.50 113 HIS A C 1
ATOM 905 O O . HIS A 1 113 ? -3.796 2.374 0.262 1.00 98.50 113 HIS A O 1
ATOM 911 N N . ILE A 1 114 ? -6.036 2.142 0.071 1.00 98.31 114 ILE A N 1
ATOM 912 C CA . ILE A 1 114 ? -6.135 0.813 0.673 1.00 98.31 114 ILE A CA 1
ATOM 913 C C . ILE A 1 114 ? -5.978 -0.200 -0.451 1.00 98.31 114 ILE A C 1
ATOM 915 O O . ILE A 1 114 ? -6.821 -0.254 -1.350 1.00 98.31 114 ILE A O 1
ATOM 919 N N . ILE A 1 115 ? -4.878 -0.950 -0.448 1.00 98.56 115 ILE A N 1
ATOM 920 C CA . ILE A 1 115 ? -4.515 -1.829 -1.561 1.00 98.56 115 ILE A CA 1
ATOM 921 C C . ILE A 1 115 ? -4.413 -3.261 -1.062 1.00 98.56 115 ILE A C 1
ATOM 923 O O . ILE A 1 115 ? -3.581 -3.569 -0.212 1.00 98.56 115 ILE A O 1
ATOM 927 N N . GLN A 1 116 ? -5.243 -4.127 -1.639 1.00 97.62 116 GLN A N 1
ATOM 928 C CA . GLN A 1 116 ? -5.186 -5.565 -1.423 1.00 97.62 116 GLN A CA 1
ATOM 929 C C . GLN A 1 116 ? -4.2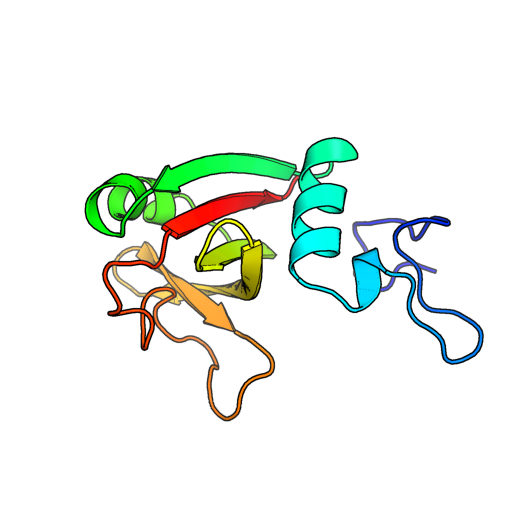46 -6.205 -2.441 1.00 97.62 116 GLN A C 1
ATOM 931 O O . GLN A 1 116 ? -4.320 -5.895 -3.630 1.00 97.62 116 GLN A O 1
ATOM 936 N N . VAL A 1 117 ? -3.384 -7.109 -1.990 1.00 96.06 117 VAL A N 1
ATOM 937 C CA . VAL A 1 117 ? -2.426 -7.825 -2.834 1.00 96.06 117 VAL A CA 1
ATOM 938 C C . VAL A 1 117 ? -2.953 -9.226 -3.149 1.00 96.06 117 VAL A C 1
ATOM 940 O O . VAL A 1 117 ? -3.442 -9.941 -2.278 1.00 96.06 117 VAL A O 1
ATOM 943 N N . HIS A 1 118 ? -2.860 -9.624 -4.417 1.00 92.75 118 HIS A N 1
ATOM 944 C CA . HIS A 1 118 ? -3.283 -10.935 -4.905 1.00 92.75 118 HIS A CA 1
ATOM 945 C C . HIS A 1 118 ? -2.065 -11.852 -5.003 1.00 92.75 118 HIS A C 1
ATOM 947 O O . HIS A 1 118 ? -1.224 -11.669 -5.884 1.00 92.75 118 HIS A O 1
ATOM 953 N N . TYR A 1 119 ? -1.964 -12.813 -4.092 1.00 76.44 119 TYR A N 1
ATOM 954 C CA . TYR A 1 119 ? -0.875 -13.787 -4.056 1.00 76.44 119 TYR A CA 1
ATOM 955 C C . TYR A 1 119 ? -1.231 -15.106 -4.727 1.00 76.44 119 TYR A C 1
ATOM 957 O O . TYR A 1 119 ? -2.392 -15.541 -4.561 1.00 76.44 119 TYR A O 1
#

InterPro domains:
  IPR024301 Putative amidase domain [PF12671] (2-115)

pLDDT: mean 91.8, std 10.92, range [41.72, 98.56]

Sequence (119 aa):
MFESGRFKKNDTWNYSDNAGTKAWVNAQAFKNYILYSGRGSLISKGSYQDVYKSAYNLKPGDFVAYEKGGRITHVSTVTGIDSKGYPLVTCHNTDRLLVPWDLGWSDKEIRFHIIQVHY

Organism: NCBI:txid1076179

Radius of gyration: 14.18 Å; chains: 1; bounding box: 37×34×35 Å